Protein AF-A0A0M3IN60-F1 (afdb_monomer_lite)

Structure (mmCIF, N/CA/C/O backbone):
data_AF-A0A0M3IN60-F1
#
_entry.id   AF-A0A0M3IN60-F1
#
loop_
_atom_site.group_PDB
_atom_site.id
_atom_site.type_symbol
_atom_site.label_atom_id
_atom_site.label_alt_id
_atom_site.label_comp_id
_atom_site.label_asym_id
_atom_site.label_entity_id
_atom_site.label_seq_id
_atom_site.pdbx_PDB_ins_code
_atom_site.Cartn_x
_atom_site.Cartn_y
_atom_site.Cartn_z
_atom_site.occupancy
_atom_site.B_iso_or_equiv
_atom_site.auth_seq_id
_atom_site.auth_comp_id
_atom_site.auth_asym_id
_atom_site.auth_atom_id
_atom_site.pdbx_PDB_model_num
ATOM 1 N N . MET A 1 1 ? 26.285 18.242 -33.392 1.00 47.03 1 MET A N 1
ATOM 2 C CA . MET A 1 1 ? 25.058 18.693 -32.700 1.00 47.03 1 MET A CA 1
ATOM 3 C C . MET A 1 1 ? 24.213 17.551 -32.129 1.00 47.03 1 MET A C 1
ATOM 5 O O . MET A 1 1 ? 23.514 17.820 -31.182 1.00 47.03 1 MET A O 1
ATOM 9 N N . GLY A 1 2 ? 24.256 16.294 -32.595 1.00 52.12 2 GLY A N 1
ATOM 10 C CA . GLY A 1 2 ? 23.448 15.220 -31.969 1.00 52.12 2 GLY A CA 1
ATOM 11 C C . GLY A 1 2 ? 23.932 14.753 -30.582 1.00 52.12 2 GLY A C 1
ATOM 12 O O . GLY A 1 2 ? 23.125 14.526 -29.691 1.00 52.12 2 GLY A O 1
ATOM 13 N N . SER A 1 3 ? 25.248 14.679 -30.370 1.00 54.97 3 SER A N 1
ATOM 14 C CA . SER A 1 3 ? 25.854 14.080 -29.169 1.00 54.97 3 SER A CA 1
ATOM 15 C C . SER A 1 3 ? 25.755 14.937 -27.904 1.00 54.97 3 SER A C 1
ATOM 17 O O . SER A 1 3 ? 25.558 14.421 -26.811 1.00 54.97 3 SER A O 1
ATOM 19 N N . GLU A 1 4 ? 25.884 16.255 -28.030 1.00 48.94 4 GLU A N 1
ATOM 20 C CA . GLU A 1 4 ? 25.853 17.171 -26.884 1.00 48.94 4 GLU A CA 1
ATOM 21 C C . GLU A 1 4 ? 24.432 17.333 -26.324 1.00 48.94 4 GLU A C 1
ATOM 23 O O . GLU A 1 4 ? 24.236 17.388 -25.113 1.00 48.94 4 GLU A O 1
ATOM 28 N N . TYR A 1 5 ? 23.424 17.303 -27.200 1.00 51.72 5 TYR A N 1
ATOM 29 C CA . TYR A 1 5 ? 22.018 17.364 -26.810 1.00 51.72 5 TYR A CA 1
ATOM 30 C C . TYR A 1 5 ? 21.612 16.082 -26.076 1.00 51.72 5 TYR A C 1
ATOM 32 O O . TYR A 1 5 ? 21.016 16.157 -25.008 1.00 51.72 5 TYR A O 1
ATOM 40 N N . GLU A 1 6 ? 22.000 14.908 -26.571 1.00 49.72 6 GLU A N 1
ATOM 41 C CA . GLU A 1 6 ? 21.702 13.633 -25.909 1.00 49.72 6 GLU A CA 1
ATOM 42 C C . GLU A 1 6 ? 22.337 13.537 -24.507 1.00 49.72 6 GLU A C 1
ATOM 44 O O . GLU A 1 6 ? 21.694 13.087 -23.559 1.00 49.72 6 GLU A O 1
ATOM 49 N N . VAL A 1 7 ? 23.552 14.069 -24.327 1.00 58.84 7 VAL A N 1
ATOM 50 C CA . VAL A 1 7 ? 24.226 14.127 -23.017 1.00 58.84 7 VAL A CA 1
ATOM 51 C C . VAL A 1 7 ? 23.551 15.117 -22.064 1.00 58.84 7 VAL A C 1
ATOM 53 O O . VAL A 1 7 ? 23.382 14.809 -20.884 1.00 58.84 7 VAL A O 1
ATOM 56 N N . VAL A 1 8 ? 23.154 16.300 -22.539 1.00 58.94 8 VAL A N 1
ATOM 57 C CA . VAL A 1 8 ? 22.507 17.326 -21.702 1.00 58.94 8 VAL A CA 1
ATOM 58 C C . VAL A 1 8 ? 21.102 16.892 -21.286 1.00 58.94 8 VAL A C 1
ATOM 60 O O . VAL A 1 8 ? 20.763 16.963 -20.104 1.00 58.94 8 VAL A O 1
ATOM 63 N N . TYR A 1 9 ? 20.299 16.387 -22.224 1.00 5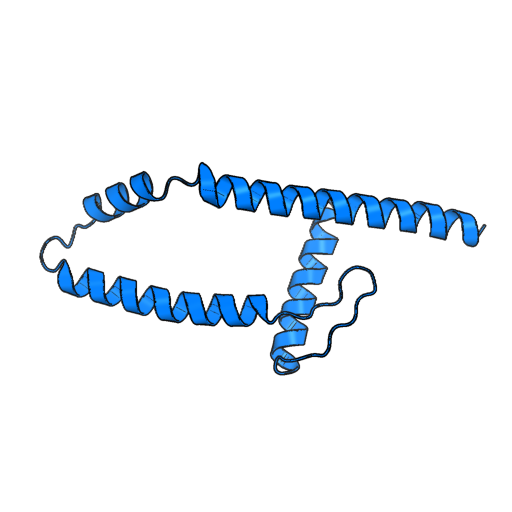5.47 9 TYR A N 1
ATOM 64 C CA . TYR A 1 9 ? 18.958 15.883 -21.928 1.00 55.47 9 TYR A CA 1
ATOM 65 C C . TYR A 1 9 ? 19.003 14.583 -21.116 1.00 55.47 9 TYR A C 1
ATOM 67 O O . TYR A 1 9 ? 18.215 14.438 -20.185 1.00 55.47 9 TYR A O 1
ATOM 75 N N . GLY A 1 10 ? 19.962 13.689 -21.378 1.00 58.44 10 GLY A N 1
ATOM 76 C CA . GLY A 1 10 ? 20.180 12.477 -20.586 1.00 58.44 10 GLY A CA 1
ATOM 77 C C . GLY A 1 10 ? 20.586 12.774 -19.141 1.00 58.44 10 GLY A C 1
ATOM 78 O O . GLY A 1 10 ? 20.029 12.194 -18.212 1.00 58.44 10 GLY A O 1
ATOM 79 N N . LYS A 1 11 ? 21.489 13.740 -18.916 1.00 58.66 11 LYS A N 1
ATOM 80 C CA . LYS A 1 11 ? 21.854 14.192 -17.560 1.00 58.66 11 LYS A CA 1
ATOM 81 C C . LYS A 1 11 ? 20.695 14.869 -16.838 1.00 58.66 11 LYS A C 1
ATOM 83 O O . LYS A 1 11 ? 20.490 14.611 -15.656 1.00 58.66 11 LYS A O 1
ATOM 88 N N . LYS A 1 12 ? 19.925 15.706 -17.540 1.00 55.22 12 LYS A N 1
ATOM 89 C CA . LYS A 1 12 ? 18.735 16.349 -16.973 1.00 55.22 12 LYS A CA 1
ATOM 90 C C . LYS A 1 12 ? 17.697 15.293 -16.579 1.00 55.22 12 LYS A C 1
ATOM 92 O O . LYS A 1 12 ? 17.229 15.309 -15.452 1.00 55.22 12 LYS A O 1
ATOM 97 N N . PHE A 1 13 ? 17.420 14.319 -17.445 1.00 59.34 13 PHE A N 1
ATOM 98 C CA . PHE A 1 13 ? 16.511 13.206 -17.153 1.00 59.34 13 PHE A CA 1
ATOM 99 C C . PHE A 1 13 ? 16.946 12.382 -15.928 1.00 59.34 13 PHE A C 1
ATOM 101 O O . PHE A 1 13 ? 16.118 12.065 -15.076 1.00 59.34 13 PHE A O 1
ATOM 108 N N . LEU A 1 14 ? 18.244 12.084 -15.799 1.00 60.59 14 LEU A N 1
ATOM 109 C CA . LEU A 1 14 ? 18.788 11.377 -14.635 1.00 60.59 14 LEU A CA 1
ATOM 110 C C . LEU A 1 14 ? 18.639 12.179 -13.334 1.00 60.59 14 LEU A C 1
ATOM 112 O O . LEU A 1 14 ? 18.237 11.608 -12.326 1.00 60.59 14 LEU A O 1
ATOM 116 N N . PHE A 1 15 ? 18.893 13.490 -13.363 1.00 59.47 15 PHE A N 1
ATOM 117 C CA . PHE A 1 15 ? 18.708 14.366 -12.200 1.00 59.47 15 PHE A CA 1
ATOM 118 C C . PHE A 1 15 ? 17.242 14.418 -11.742 1.00 59.47 15 PHE A C 1
ATOM 120 O O . PHE A 1 15 ? 16.953 14.248 -10.562 1.00 59.47 15 PHE A O 1
ATOM 127 N N . PHE A 1 16 ? 16.296 14.550 -12.677 1.00 64.44 16 PHE A N 1
ATOM 128 C CA . PHE A 1 16 ? 14.863 14.509 -12.358 1.00 64.44 16 PHE A CA 1
ATOM 129 C C . PHE A 1 16 ? 14.428 13.146 -11.795 1.00 64.44 16 PHE A C 1
ATOM 131 O O . PHE A 1 16 ? 13.599 13.085 -10.888 1.00 64.44 16 PHE A O 1
ATOM 138 N N . SER A 1 17 ? 15.005 12.044 -12.289 1.00 69.69 17 SER A N 1
ATOM 139 C CA . SER A 1 17 ? 14.773 10.716 -11.710 1.00 69.69 17 SER A CA 1
ATOM 140 C C . SER A 1 17 ? 15.297 10.607 -10.275 1.00 69.69 17 SER A C 1
ATOM 142 O O . SER A 1 17 ? 14.715 9.867 -9.483 1.00 69.69 17 SER A O 1
ATOM 144 N N . GLU A 1 18 ? 16.387 11.296 -9.939 1.00 74.69 18 GLU A N 1
ATOM 145 C CA . GLU A 1 18 ? 16.956 11.314 -8.591 1.00 74.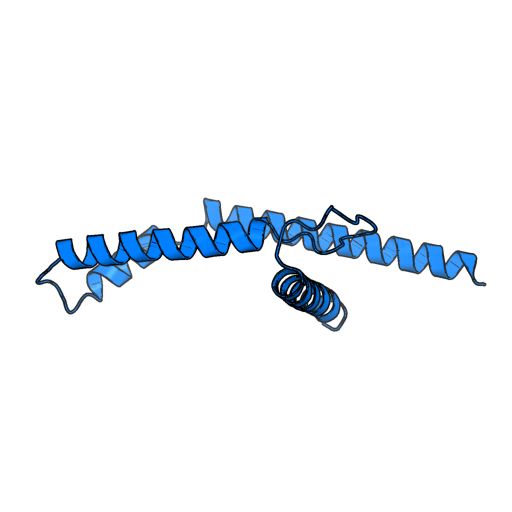69 18 GLU A CA 1
ATOM 146 C C . GLU A 1 18 ? 16.113 12.165 -7.631 1.00 74.69 18 GLU A C 1
ATOM 148 O O . GLU A 1 18 ? 15.821 11.721 -6.523 1.00 74.69 18 GLU A O 1
ATOM 153 N N . GLU A 1 19 ? 15.645 13.335 -8.067 1.00 77.62 19 GLU A N 1
ATOM 154 C CA . GLU A 1 19 ? 14.768 14.203 -7.273 1.00 77.62 19 GLU A CA 1
ATOM 155 C C . GLU A 1 19 ? 13.414 13.536 -6.989 1.00 77.62 19 GLU A C 1
ATOM 157 O O . GLU A 1 19 ? 12.971 13.491 -5.841 1.00 77.62 19 GLU A O 1
ATOM 162 N N . ALA A 1 20 ? 12.801 12.902 -7.995 1.00 74.88 20 ALA A N 1
ATOM 163 C CA . ALA A 1 20 ? 11.581 12.118 -7.805 1.00 74.88 20 ALA A CA 1
ATOM 164 C C . ALA A 1 20 ? 11.792 10.941 -6.832 1.00 74.88 20 ALA A C 1
ATOM 166 O O . ALA A 1 20 ? 10.909 10.620 -6.032 1.00 74.88 20 ALA A O 1
ATOM 167 N N . LEU A 1 21 ? 12.972 10.310 -6.863 1.00 74.88 21 LEU A N 1
ATOM 168 C CA . LEU A 1 21 ? 13.333 9.254 -5.918 1.00 74.88 21 LEU A CA 1
ATOM 169 C C . LEU A 1 21 ? 13.523 9.806 -4.498 1.00 74.88 21 LEU A C 1
ATOM 171 O O . LEU A 1 21 ? 13.092 9.164 -3.540 1.00 74.88 21 LEU A O 1
ATOM 175 N N . HIS A 1 22 ? 14.143 10.979 -4.355 1.00 82.38 22 HIS A N 1
ATOM 176 C CA . HIS A 1 22 ? 14.298 11.665 -3.073 1.00 82.38 22 HIS A CA 1
ATOM 177 C C . HIS A 1 22 ? 12.930 12.011 -2.480 1.00 82.38 22 HIS A C 1
ATOM 179 O O . HIS A 1 22 ? 12.632 11.613 -1.358 1.00 82.38 22 HIS A O 1
ATOM 185 N N . MET A 1 23 ? 12.046 12.612 -3.279 1.00 84.00 23 MET A N 1
ATOM 186 C CA . MET A 1 23 ? 10.670 12.909 -2.881 1.00 84.00 23 MET A CA 1
ATOM 187 C C . MET A 1 23 ? 9.895 11.661 -2.454 1.00 84.00 23 MET A C 1
ATOM 189 O O . MET A 1 23 ? 9.163 11.695 -1.467 1.00 84.00 23 MET A O 1
ATOM 193 N N . ALA A 1 24 ? 10.045 10.544 -3.172 1.00 78.94 24 ALA A N 1
ATOM 194 C CA . ALA A 1 24 ? 9.399 9.290 -2.793 1.00 78.94 24 ALA A CA 1
ATOM 195 C C . ALA A 1 24 ? 9.887 8.783 -1.422 1.00 78.94 24 ALA A C 1
ATOM 197 O O . ALA A 1 24 ? 9.085 8.288 -0.628 1.00 78.94 24 ALA A O 1
ATOM 198 N N . ARG A 1 25 ? 11.184 8.933 -1.121 1.00 81.88 25 ARG A N 1
ATOM 199 C CA . ARG A 1 25 ? 11.771 8.574 0.183 1.00 81.88 25 ARG A CA 1
ATOM 200 C C . ARG A 1 25 ? 11.317 9.510 1.299 1.00 81.88 25 ARG A C 1
ATOM 202 O O . ARG A 1 25 ? 10.982 9.031 2.384 1.00 81.88 25 ARG A O 1
ATOM 209 N N . ASP A 1 26 ? 11.264 10.810 1.034 1.00 88.38 26 ASP A N 1
ATOM 210 C CA . ASP A 1 26 ? 10.764 11.799 1.989 1.00 88.38 26 ASP A CA 1
ATOM 211 C C . ASP A 1 26 ? 9.295 11.540 2.307 1.00 88.38 26 ASP A C 1
ATOM 213 O O . ASP A 1 26 ? 8.912 11.483 3.473 1.00 88.38 26 ASP A O 1
ATOM 217 N N . PHE A 1 27 ? 8.477 11.278 1.285 1.00 84.00 27 PHE A N 1
ATOM 218 C CA . PHE A 1 27 ? 7.074 10.928 1.469 1.00 84.00 27 PHE A CA 1
ATOM 219 C C . PHE A 1 27 ? 6.899 9.651 2.299 1.00 84.00 27 PHE A C 1
ATOM 221 O O . PHE A 1 27 ? 6.062 9.623 3.200 1.00 84.00 27 PHE A O 1
ATOM 228 N N . ALA A 1 28 ? 7.701 8.611 2.045 1.00 82.88 28 ALA A N 1
ATOM 229 C CA . ALA A 1 28 ? 7.691 7.397 2.861 1.00 82.88 28 ALA A CA 1
ATOM 230 C C . ALA A 1 28 ? 8.073 7.691 4.323 1.00 82.88 28 ALA A C 1
ATOM 232 O O . ALA A 1 28 ? 7.392 7.243 5.242 1.00 82.88 28 ALA A O 1
ATOM 233 N N . THR A 1 29 ? 9.097 8.521 4.541 1.00 87.69 29 THR A N 1
ATOM 234 C CA . THR A 1 29 ? 9.542 8.932 5.882 1.00 87.69 29 THR A CA 1
ATOM 235 C C . THR A 1 29 ? 8.458 9.711 6.628 1.00 87.69 29 THR A C 1
ATOM 237 O O . THR A 1 29 ? 8.191 9.419 7.793 1.00 87.69 29 THR A O 1
ATOM 240 N N . LEU A 1 30 ? 7.797 10.660 5.958 1.00 91.81 30 LEU A N 1
ATOM 241 C CA . LEU A 1 30 ? 6.652 11.395 6.505 1.00 91.81 30 LEU A CA 1
ATOM 242 C C . LEU A 1 30 ? 5.504 10.444 6.853 1.00 91.81 30 LEU A C 1
ATOM 244 O O . LEU A 1 30 ? 4.869 10.591 7.895 1.00 91.81 30 LEU A O 1
ATOM 248 N N . CYS A 1 31 ? 5.253 9.444 6.003 1.00 88.06 31 CYS A N 1
ATOM 249 C CA . CYS A 1 31 ? 4.220 8.443 6.243 1.00 88.06 31 CYS A CA 1
ATOM 250 C C . CYS A 1 31 ? 4.499 7.592 7.494 1.00 88.06 31 CYS A C 1
ATOM 252 O O . CYS A 1 31 ? 3.567 7.229 8.207 1.00 88.06 31 CYS A O 1
ATOM 254 N N . GLU A 1 32 ? 5.764 7.284 7.775 1.00 86.81 32 GLU A N 1
ATOM 255 C CA . GLU A 1 32 ? 6.156 6.497 8.947 1.00 86.81 32 GLU A CA 1
ATOM 256 C C . GLU A 1 32 ? 6.210 7.321 10.236 1.00 86.81 32 GLU A C 1
ATOM 258 O O . GLU A 1 32 ? 5.805 6.835 11.294 1.00 86.81 32 GLU A O 1
ATOM 263 N N . LYS A 1 33 ? 6.729 8.552 10.166 1.00 90.44 33 LYS A N 1
ATOM 264 C CA . LYS A 1 33 ? 7.025 9.363 11.357 1.00 90.44 33 LYS A CA 1
ATOM 265 C C . LYS A 1 33 ? 5.908 10.324 11.735 1.00 90.44 33 LYS A C 1
ATOM 267 O O . LYS A 1 33 ? 5.615 10.473 12.919 1.00 90.44 33 LYS A O 1
ATOM 272 N N . ASP A 1 34 ? 5.295 10.957 10.741 1.00 92.44 34 ASP A N 1
ATOM 273 C CA . ASP A 1 34 ? 4.459 12.143 10.942 1.00 92.44 34 ASP A CA 1
ATOM 274 C C . ASP A 1 34 ? 2.994 11.922 10.548 1.00 92.44 34 ASP A C 1
ATOM 276 O O . ASP A 1 34 ? 2.125 12.736 10.875 1.00 92.44 34 ASP A O 1
ATOM 280 N N . PHE A 1 35 ? 2.678 10.813 9.871 1.00 90.69 35 PHE A N 1
ATOM 281 C CA . PHE A 1 35 ? 1.307 10.525 9.470 1.00 90.69 35 PHE A CA 1
ATOM 282 C C . PHE A 1 35 ? 0.409 10.337 10.704 1.00 90.69 35 PHE A C 1
ATOM 284 O O . PHE A 1 35 ? 0.683 9.488 11.560 1.00 90.69 35 PHE A O 1
ATOM 291 N N . PRO A 1 36 ? -0.702 11.087 10.826 1.00 92.88 36 PRO A N 1
ATOM 292 C CA . PRO A 1 36 ? -1.458 11.197 12.071 1.00 92.88 36 PRO A CA 1
ATOM 293 C C . PRO A 1 36 ? -2.423 10.016 12.294 1.00 92.88 36 PRO A C 1
ATOM 295 O O . PRO A 1 36 ? -3.597 10.221 12.615 1.00 92.88 36 PRO A O 1
ATOM 298 N N . VAL A 1 37 ? -1.940 8.771 12.169 1.00 90.19 37 VAL A N 1
ATOM 299 C CA . VAL A 1 37 ? -2.739 7.530 12.268 1.00 90.19 37 VAL A CA 1
ATOM 300 C C . VAL A 1 37 ? -3.605 7.527 13.524 1.00 90.19 37 VAL A C 1
ATOM 302 O O . VAL A 1 37 ? -4.804 7.257 13.458 1.00 90.19 37 VAL A O 1
ATOM 305 N N . ARG A 1 38 ? -3.011 7.859 14.677 1.00 88.75 38 ARG A N 1
ATOM 306 C CA . ARG A 1 38 ? -3.704 7.831 15.970 1.00 88.75 38 ARG A CA 1
ATOM 307 C C . ARG A 1 38 ? -4.847 8.840 16.024 1.00 88.75 38 ARG A C 1
ATOM 309 O O . ARG A 1 38 ? -5.962 8.474 16.383 1.00 88.75 38 ARG A O 1
ATOM 316 N N . HIS A 1 39 ? -4.594 10.084 15.618 1.00 92.62 39 HIS A N 1
ATOM 317 C CA . HIS A 1 39 ? -5.615 11.132 15.604 1.00 92.62 39 HIS A CA 1
ATOM 318 C C . HIS A 1 39 ? -6.763 10.786 14.647 1.00 92.62 39 HIS A C 1
ATOM 320 O O . HIS A 1 39 ? -7.931 10.975 14.989 1.00 92.62 39 HIS A O 1
ATOM 326 N N . MET A 1 40 ? -6.449 10.220 13.476 1.00 90.06 40 MET A N 1
ATOM 327 C CA . MET A 1 40 ? -7.458 9.759 12.520 1.00 90.06 40 MET A CA 1
ATOM 328 C C . MET A 1 40 ? -8.296 8.604 13.077 1.00 90.06 40 MET A C 1
ATOM 330 O O . MET A 1 40 ? -9.521 8.627 12.954 1.00 90.06 40 MET A O 1
ATOM 334 N N . ALA A 1 41 ? -7.663 7.618 13.718 1.00 85.88 41 ALA A N 1
ATOM 335 C CA . ALA A 1 41 ? -8.356 6.491 14.335 1.00 85.88 41 ALA A CA 1
ATOM 336 C C . ALA A 1 41 ? -9.283 6.953 15.469 1.00 85.88 41 ALA A C 1
ATOM 338 O O . ALA A 1 41 ? -10.443 6.550 15.524 1.00 85.88 41 ALA A O 1
ATOM 339 N N . GLU A 1 42 ? -8.814 7.852 16.335 1.00 87.81 42 GLU A N 1
ATOM 340 C CA . GLU A 1 42 ? -9.626 8.440 17.404 1.00 87.81 42 GLU A CA 1
ATOM 341 C C . GLU A 1 42 ? -10.817 9.223 16.857 1.00 87.81 42 GLU A C 1
ATOM 343 O O . GLU A 1 42 ? -11.936 9.067 17.348 1.00 87.81 42 GLU A O 1
ATOM 348 N N . TYR A 1 43 ? -10.601 10.039 15.823 1.00 86.62 43 TYR A N 1
ATOM 349 C CA . TYR A 1 43 ? -11.674 10.770 15.159 1.00 86.62 43 TYR A CA 1
ATOM 350 C C . TYR A 1 43 ? -12.707 9.818 14.539 1.00 86.62 43 TYR A C 1
ATOM 352 O O . TYR A 1 43 ? -13.908 9.996 14.743 1.00 86.62 43 TYR A O 1
ATOM 360 N N . ALA A 1 44 ? -12.264 8.769 13.839 1.00 80.56 44 ALA A N 1
ATOM 361 C CA . ALA A 1 44 ? -13.146 7.771 13.237 1.00 80.56 44 ALA A CA 1
ATOM 362 C C . ALA A 1 44 ? -13.955 6.996 14.293 1.00 80.56 44 ALA A C 1
ATOM 364 O O . ALA A 1 44 ? -15.162 6.798 14.132 1.00 80.56 44 ALA A O 1
ATOM 365 N N . CYS A 1 45 ? -13.320 6.619 15.407 1.00 79.12 45 CYS A N 1
ATOM 366 C CA . CYS A 1 45 ? -13.984 5.968 16.534 1.00 79.12 45 CYS A CA 1
ATOM 367 C C . CYS A 1 45 ? -14.988 6.888 17.239 1.00 79.12 45 CYS A C 1
ATOM 369 O O . CYS A 1 45 ? -16.026 6.400 17.668 1.00 79.12 45 CYS A O 1
ATOM 371 N N . LYS A 1 46 ? -14.736 8.202 17.314 1.00 79.06 46 LYS A N 1
ATOM 372 C CA . LYS A 1 46 ? -15.685 9.192 17.861 1.00 79.06 46 LYS A CA 1
ATOM 373 C C . LYS A 1 46 ? -16.855 9.479 16.914 1.00 79.06 46 LYS A C 1
ATOM 375 O O . LYS A 1 46 ? -17.983 9.613 17.370 1.00 79.06 46 LYS A O 1
ATOM 380 N N . LYS A 1 47 ? -16.606 9.539 15.598 1.00 69.38 47 LYS A N 1
ATOM 381 C CA . LYS A 1 47 ? -17.629 9.753 14.549 1.00 69.38 47 LYS A CA 1
ATOM 382 C C . LYS A 1 47 ? -18.540 8.539 14.341 1.00 69.38 47 LYS A C 1
ATOM 384 O O . LYS A 1 47 ? -19.552 8.620 13.656 1.00 69.38 47 LYS A O 1
ATOM 389 N N . SER A 1 48 ? -18.184 7.406 14.926 1.00 62.09 48 SER A N 1
ATOM 390 C CA . SER A 1 48 ? -19.022 6.227 15.072 1.00 62.09 48 SER A CA 1
ATOM 391 C C . SER A 1 48 ? -20.381 6.523 15.718 1.00 62.09 48 SER A C 1
ATOM 393 O O . SER A 1 48 ? -20.585 6.242 16.893 1.00 62.09 48 SER A O 1
ATOM 395 N N . ILE A 1 49 ? -21.351 6.980 14.932 1.00 55.34 49 ILE A N 1
ATOM 396 C CA . ILE A 1 49 ? -22.773 7.011 15.319 1.00 55.34 49 ILE A CA 1
ATOM 397 C C . ILE A 1 49 ? -23.260 5.576 15.663 1.00 55.34 49 ILE A C 1
ATOM 399 O O . ILE A 1 49 ? -24.226 5.383 16.384 1.00 55.34 49 ILE A O 1
ATOM 403 N N . TRP A 1 50 ? -22.521 4.558 15.207 1.00 54.50 50 TRP A N 1
ATOM 404 C C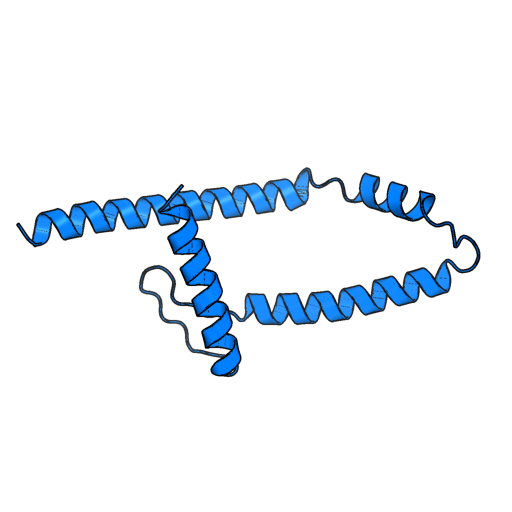A . TRP A 1 50 ? -22.738 3.124 15.402 1.00 54.50 50 TRP A CA 1
ATOM 405 C C . TRP A 1 50 ? -21.958 2.579 16.612 1.00 54.50 50 TRP A C 1
ATOM 407 O O . TRP A 1 50 ? -21.018 1.804 16.446 1.00 54.50 50 TRP A O 1
ATOM 417 N N . GLN A 1 51 ? -22.277 3.029 17.827 1.00 57.84 51 GLN A N 1
ATOM 418 C CA . GLN A 1 51 ? -21.651 2.512 19.058 1.00 57.84 51 GLN A CA 1
ATOM 419 C C . GLN A 1 51 ? -22.047 1.064 19.403 1.00 57.84 51 GLN A C 1
ATOM 421 O O . GLN A 1 51 ? -21.421 0.467 20.272 1.00 57.84 51 GLN A O 1
ATOM 426 N N . GLU A 1 52 ? -23.043 0.483 18.735 1.00 62.78 52 GLU A N 1
ATOM 427 C CA . GLU A 1 52 ? -23.673 -0.753 19.217 1.00 62.78 52 GLU A CA 1
ATOM 428 C C . GLU A 1 52 ? -22.920 -2.046 18.865 1.00 62.78 52 GLU A C 1
ATOM 430 O O . GLU A 1 52 ? -23.123 -3.047 19.542 1.00 62.78 52 GLU A O 1
ATOM 435 N N . ASP A 1 53 ? -22.014 -2.047 17.874 1.00 78.56 53 ASP A N 1
ATOM 436 C CA . ASP A 1 53 ? -21.298 -3.274 17.488 1.00 78.56 53 ASP A CA 1
ATOM 437 C C . ASP A 1 53 ? -19.839 -3.024 17.064 1.00 78.56 53 ASP A C 1
ATOM 439 O O . ASP A 1 53 ? -19.480 -2.934 15.881 1.00 78.56 53 ASP A O 1
ATOM 443 N N . ILE A 1 54 ? -18.982 -2.879 18.079 1.00 80.56 54 ILE A N 1
ATOM 444 C CA . ILE A 1 54 ? -17.524 -2.752 17.930 1.00 80.56 54 ILE A CA 1
ATOM 445 C C . ILE A 1 54 ? -16.938 -3.985 17.226 1.00 80.56 54 ILE A C 1
ATOM 447 O O . ILE A 1 54 ? -16.008 -3.842 16.426 1.00 80.56 54 ILE A O 1
ATOM 451 N N . GLU A 1 55 ? -17.490 -5.172 17.480 1.00 85.25 55 GLU A N 1
ATOM 452 C CA . GLU A 1 55 ? -16.981 -6.428 16.929 1.00 85.25 55 GLU A CA 1
ATOM 453 C C . GLU A 1 55 ? -17.222 -6.503 15.420 1.00 85.25 55 GLU A C 1
ATOM 455 O O . GLU A 1 55 ? -16.292 -6.741 14.646 1.00 85.25 55 GLU A O 1
ATOM 460 N N . ARG A 1 56 ? -18.425 -6.147 14.956 1.00 85.38 56 ARG A N 1
ATOM 461 C CA . ARG A 1 56 ? -18.710 -6.027 13.520 1.00 85.38 56 ARG A CA 1
ATOM 462 C C . ARG A 1 56 ? -17.782 -5.032 12.833 1.00 85.38 56 ARG A C 1
ATOM 464 O O . ARG A 1 56 ? -17.313 -5.297 11.725 1.00 85.38 56 ARG A O 1
ATOM 471 N N . ARG A 1 57 ? -17.468 -3.896 13.469 1.00 83.12 57 ARG A N 1
ATOM 472 C CA . ARG A 1 57 ? -16.502 -2.946 12.893 1.00 83.12 57 ARG A CA 1
ATOM 473 C C . ARG A 1 57 ? -15.102 -3.556 12.806 1.00 83.12 57 ARG A C 1
ATOM 475 O O . ARG A 1 57 ? -14.437 -3.368 11.788 1.00 83.12 57 ARG A O 1
ATOM 482 N N . ARG A 1 58 ? -14.650 -4.269 13.840 1.00 85.62 58 ARG A N 1
ATOM 483 C CA . ARG A 1 58 ? -13.352 -4.958 13.831 1.00 85.62 58 ARG A CA 1
ATOM 484 C C . ARG A 1 58 ? -13.260 -5.929 12.653 1.00 85.62 58 ARG A C 1
ATOM 486 O O . ARG A 1 58 ? -12.280 -5.877 11.914 1.00 85.62 58 ARG A O 1
ATOM 493 N N . ILE A 1 59 ? -14.307 -6.723 12.433 1.00 91.56 59 ILE A N 1
ATOM 494 C CA . ILE A 1 59 ? -14.421 -7.644 11.296 1.00 91.56 59 ILE A CA 1
ATOM 495 C C . ILE A 1 59 ? -14.326 -6.885 9.961 1.00 91.56 59 ILE A C 1
ATOM 497 O O . ILE A 1 59 ? -13.520 -7.241 9.104 1.00 91.56 59 ILE A O 1
ATOM 501 N N . MET A 1 60 ? -15.078 -5.791 9.787 1.00 90.50 60 MET A N 1
ATOM 502 C CA . MET A 1 60 ? -15.029 -4.976 8.561 1.00 90.50 60 MET A CA 1
ATOM 503 C C . MET A 1 60 ? -13.636 -4.394 8.285 1.00 90.50 60 MET A C 1
ATOM 505 O O . MET A 1 60 ? -13.186 -4.387 7.137 1.00 90.50 60 MET A O 1
ATOM 509 N N . ILE A 1 61 ? -12.945 -3.908 9.320 1.00 89.62 61 ILE A N 1
ATOM 510 C CA . ILE A 1 61 ? -11.575 -3.399 9.193 1.00 89.62 61 ILE A CA 1
ATOM 511 C C . ILE A 1 61 ? -10.637 -4.526 8.762 1.00 89.62 61 ILE A C 1
ATOM 513 O O . ILE A 1 61 ? -9.814 -4.317 7.875 1.00 89.62 61 ILE A O 1
ATOM 517 N N . GLU A 1 62 ? -10.769 -5.716 9.345 1.00 94.06 62 GLU A N 1
ATOM 518 C CA . GLU A 1 62 ? -9.914 -6.853 9.004 1.00 94.06 62 GLU A CA 1
ATOM 519 C C . GLU A 1 62 ? -10.104 -7.297 7.549 1.00 94.06 62 GLU A C 1
ATOM 521 O O . GLU A 1 62 ? -9.128 -7.421 6.812 1.00 94.06 62 GLU A O 1
ATOM 526 N N . HIS A 1 63 ? -11.350 -7.406 7.081 1.00 96.25 63 HIS A N 1
ATOM 527 C CA . HIS A 1 63 ? -11.623 -7.671 5.665 1.00 96.25 63 HIS A CA 1
ATOM 528 C C . HIS A 1 63 ? -11.069 -6.576 4.749 1.00 96.25 63 HIS A C 1
ATOM 530 O O . HIS A 1 63 ? -10.509 -6.875 3.695 1.00 96.25 63 HIS A O 1
ATOM 536 N N . THR A 1 64 ? -11.161 -5.310 5.163 1.00 95.38 64 THR A N 1
ATOM 537 C CA . THR A 1 64 ? -10.595 -4.192 4.396 1.00 95.38 64 THR A CA 1
ATOM 538 C C . THR A 1 64 ? -9.075 -4.313 4.283 1.00 95.38 64 THR A C 1
ATOM 540 O O . THR A 1 64 ? -8.529 -4.091 3.205 1.00 95.38 64 THR A O 1
ATOM 543 N N . LYS A 1 65 ? -8.374 -4.712 5.355 1.00 94.62 65 LYS A N 1
ATOM 544 C CA . LYS A 1 65 ? -6.919 -4.936 5.311 1.00 94.62 65 LYS A CA 1
ATOM 545 C C . LYS A 1 65 ? -6.532 -6.022 4.314 1.00 94.62 65 LYS A C 1
ATOM 547 O O . LYS A 1 65 ? -5.528 -5.855 3.631 1.00 94.62 65 LYS A O 1
ATOM 552 N N . ILE A 1 66 ? -7.305 -7.105 4.229 1.00 97.12 66 ILE A N 1
ATOM 553 C CA . ILE A 1 66 ? -7.044 -8.197 3.279 1.00 97.12 66 ILE A CA 1
ATOM 554 C C . ILE A 1 66 ? -7.104 -7.663 1.844 1.00 97.12 66 ILE A C 1
ATOM 556 O O . ILE A 1 66 ? -6.136 -7.805 1.103 1.00 97.12 66 ILE A O 1
ATOM 560 N N . VAL A 1 67 ? -8.178 -6.951 1.491 1.00 96.94 67 VAL A N 1
ATOM 561 C CA . VAL A 1 67 ? -8.328 -6.352 0.153 1.00 96.94 67 VAL A CA 1
ATOM 562 C C . VAL A 1 67 ? -7.212 -5.344 -0.138 1.00 96.94 67 VAL A C 1
ATOM 564 O O . VAL A 1 67 ? -6.630 -5.349 -1.219 1.00 96.94 67 VAL A O 1
ATOM 567 N N . LEU A 1 68 ? -6.864 -4.489 0.830 1.00 96.19 68 LEU A N 1
ATOM 568 C CA . LEU A 1 68 ? -5.757 -3.542 0.671 1.00 96.19 68 LEU A CA 1
ATOM 569 C C . LEU A 1 68 ? -4.418 -4.252 0.452 1.00 96.19 68 LEU A C 1
ATOM 571 O O . LEU A 1 68 ? -3.616 -3.784 -0.351 1.00 96.19 68 LEU A O 1
ATOM 575 N N . LYS A 1 69 ? -4.179 -5.378 1.131 1.00 93.50 69 LYS A N 1
ATOM 576 C CA . LYS A 1 69 ? -2.963 -6.174 0.956 1.00 93.50 69 LYS A CA 1
ATOM 577 C C . LYS A 1 69 ? -2.865 -6.725 -0.464 1.00 93.50 69 LYS A C 1
ATOM 579 O O . LYS A 1 69 ? -1.824 -6.563 -1.087 1.00 93.50 69 LYS A O 1
ATOM 584 N N . GLU A 1 70 ? -3.949 -7.282 -0.998 1.00 93.12 70 GLU A N 1
ATOM 585 C CA . GLU A 1 70 ? -3.989 -7.766 -2.384 1.00 93.12 70 GLU A CA 1
ATOM 586 C C . GLU A 1 70 ? -3.672 -6.647 -3.387 1.00 93.12 70 GLU A C 1
ATOM 588 O O . GLU A 1 70 ? -2.884 -6.837 -4.313 1.00 93.12 70 GLU A O 1
ATOM 593 N N . LEU A 1 71 ? -4.229 -5.449 -3.178 1.00 90.81 71 LEU A N 1
ATOM 594 C CA . LEU A 1 71 ? -3.935 -4.286 -4.020 1.00 90.81 71 LEU A CA 1
ATOM 595 C C . LEU A 1 71 ? -2.465 -3.860 -3.924 1.00 90.81 71 LEU A C 1
ATOM 597 O O . LEU A 1 71 ? -1.844 -3.577 -4.948 1.00 90.81 71 LEU A O 1
ATOM 601 N N . VAL A 1 72 ? -1.900 -3.831 -2.714 1.00 89.38 72 VAL A N 1
ATOM 602 C CA . VAL A 1 72 ? -0.480 -3.523 -2.489 1.00 89.38 72 VAL A CA 1
ATOM 603 C C . VAL A 1 72 ? 0.415 -4.550 -3.180 1.00 89.38 72 VAL A C 1
ATOM 605 O O . VAL A 1 72 ? 1.377 -4.162 -3.838 1.00 89.38 72 VAL A O 1
ATOM 608 N N . ASP A 1 73 ? 0.085 -5.837 -3.094 1.00 88.69 73 ASP A N 1
ATOM 609 C CA . ASP A 1 73 ? 0.856 -6.906 -3.728 1.00 88.69 73 ASP A CA 1
ATOM 610 C C . ASP A 1 73 ? 0.839 -6.776 -5.263 1.00 88.69 73 ASP A C 1
ATOM 612 O O . ASP A 1 73 ? 1.884 -6.915 -5.903 1.00 88.69 73 ASP A O 1
ATOM 616 N N . ILE A 1 74 ? -0.305 -6.412 -5.860 1.00 88.69 74 ILE A N 1
ATOM 617 C CA . ILE A 1 74 ? -0.409 -6.124 -7.303 1.00 88.69 74 ILE A CA 1
ATOM 618 C C . ILE A 1 74 ? 0.466 -4.928 -7.693 1.00 88.69 74 ILE A C 1
ATOM 620 O O . ILE A 1 74 ? 1.184 -4.996 -8.690 1.00 88.69 74 ILE A O 1
ATOM 624 N N . VAL A 1 75 ? 0.425 -3.835 -6.925 1.00 87.50 75 VAL A N 1
ATOM 625 C CA . VAL A 1 75 ? 1.232 -2.636 -7.206 1.00 87.50 75 VAL A CA 1
ATOM 626 C C . VAL A 1 75 ? 2.727 -2.925 -7.039 1.00 87.50 75 VAL A C 1
ATOM 628 O O . VAL A 1 75 ? 3.524 -2.501 -7.868 1.00 87.50 75 VAL A O 1
ATOM 631 N N . ASN A 1 76 ? 3.121 -3.703 -6.030 1.00 85.56 76 ASN A N 1
ATOM 632 C CA . ASN A 1 76 ? 4.515 -4.113 -5.817 1.00 85.56 76 ASN A CA 1
ATOM 633 C C . ASN A 1 76 ? 5.037 -5.064 -6.906 1.00 85.56 76 ASN A C 1
ATOM 635 O O . ASN A 1 76 ? 6.249 -5.164 -7.126 1.00 85.56 76 ASN A O 1
ATOM 639 N N . ALA A 1 77 ? 4.132 -5.765 -7.587 1.00 87.38 77 ALA A N 1
ATOM 640 C CA . ALA A 1 77 ? 4.442 -6.586 -8.746 1.00 87.38 77 ALA A CA 1
ATOM 641 C C . ALA A 1 77 ? 4.560 -5.777 -10.052 1.00 87.38 77 ALA A C 1
ATOM 643 O O . ALA A 1 77 ? 4.904 -6.366 -11.078 1.00 87.38 77 ALA A O 1
ATOM 644 N N . ASP A 1 78 ? 4.321 -4.458 -10.037 1.00 88.12 78 ASP A N 1
ATOM 645 C CA . ASP A 1 78 ? 4.517 -3.596 -11.203 1.00 88.12 78 ASP A CA 1
ATOM 646 C C . ASP A 1 78 ? 5.987 -3.624 -11.659 1.00 88.12 78 ASP A C 1
ATOM 648 O O . ASP A 1 78 ? 6.914 -3.292 -10.914 1.00 88.12 78 ASP A O 1
ATOM 652 N N . ARG A 1 79 ? 6.201 -4.043 -12.910 1.00 85.69 79 ARG A N 1
ATOM 653 C CA . ARG A 1 79 ? 7.507 -4.088 -13.585 1.00 85.69 79 ARG A CA 1
ATOM 654 C C . ARG A 1 79 ? 7.603 -3.076 -14.723 1.00 85.69 79 ARG A C 1
ATOM 656 O O . ARG A 1 79 ? 8.238 -3.338 -15.742 1.00 85.69 79 ARG A O 1
ATOM 663 N N . SER A 1 80 ? 6.963 -1.923 -14.555 1.00 83.50 80 SER A N 1
ATOM 664 C CA . SER A 1 80 ? 7.065 -0.814 -15.500 1.00 83.50 80 SER A CA 1
ATOM 665 C C . SER A 1 80 ? 8.533 -0.435 -15.733 1.00 83.50 80 SER A C 1
ATOM 667 O O . SER A 1 80 ? 9.284 -0.339 -14.762 1.00 83.50 80 SER A O 1
ATOM 669 N N . PRO A 1 81 ? 8.970 -0.228 -16.989 1.00 73.44 81 PRO A N 1
ATOM 670 C CA . PRO A 1 81 ? 10.348 0.152 -17.272 1.00 73.44 81 PRO A CA 1
ATOM 671 C C . PRO A 1 81 ? 10.700 1.478 -16.595 1.00 73.44 81 PRO A C 1
ATOM 673 O O . PRO A 1 81 ? 9.986 2.468 -16.761 1.00 73.44 81 PRO A O 1
ATOM 676 N N . ILE A 1 82 ? 11.814 1.513 -15.865 1.00 69.44 82 ILE A N 1
ATOM 677 C CA . ILE A 1 82 ? 12.346 2.734 -15.244 1.00 69.44 82 ILE A CA 1
ATOM 678 C C . ILE A 1 82 ? 13.789 2.901 -15.713 1.00 69.44 82 ILE A C 1
ATOM 680 O O . ILE A 1 82 ? 14.593 1.981 -15.552 1.00 69.44 82 ILE A O 1
ATOM 684 N N . CYS A 1 83 ? 14.121 4.058 -16.294 1.00 61.88 83 CYS A N 1
ATOM 685 C CA . CYS A 1 83 ? 15.499 4.455 -16.623 1.00 61.88 83 CYS A CA 1
ATOM 686 C C . CYS A 1 83 ? 16.324 3.363 -17.342 1.00 61.88 83 CYS A C 1
ATOM 688 O O . CYS A 1 83 ? 17.454 3.076 -16.960 1.00 61.88 83 CYS A O 1
ATOM 690 N N . GLY A 1 84 ? 15.746 2.716 -18.362 1.00 56.16 84 GLY A N 1
ATOM 691 C CA . GLY A 1 84 ? 16.427 1.690 -19.168 1.00 56.16 84 GLY A CA 1
ATOM 692 C C . GLY A 1 84 ? 16.434 0.273 -18.579 1.00 56.16 84 GLY A C 1
ATOM 693 O O . GLY A 1 84 ? 16.893 -0.650 -19.248 1.00 56.16 84 GLY A O 1
ATOM 694 N N . SER A 1 85 ? 15.895 0.062 -17.374 1.00 62.53 85 SER A N 1
ATOM 695 C CA . SER A 1 85 ? 15.627 -1.283 -16.855 1.00 62.53 85 SER A CA 1
ATOM 696 C C . SER A 1 85 ? 14.365 -1.869 -17.494 1.00 62.53 85 SER A C 1
ATOM 698 O O . SER A 1 85 ? 13.342 -1.192 -17.609 1.00 62.53 85 SER A O 1
ATOM 700 N N . GLN A 1 86 ? 14.430 -3.136 -17.906 1.00 70.00 86 GLN A N 1
ATOM 701 C CA . GLN A 1 86 ? 13.290 -3.869 -18.459 1.00 70.00 86 GLN A CA 1
ATOM 702 C C . GLN A 1 86 ? 13.120 -5.185 -17.686 1.00 70.00 86 GLN A C 1
ATOM 704 O O . GLN A 1 86 ? 13.643 -6.223 -18.097 1.00 70.00 86 GLN A O 1
ATOM 709 N N . PRO A 1 87 ? 12.465 -5.144 -16.513 1.00 77.69 87 PRO A N 1
ATOM 710 C CA . PRO A 1 87 ? 12.306 -6.327 -15.684 1.00 77.69 87 PRO A CA 1
ATOM 711 C C . PRO A 1 87 ? 11.388 -7.358 -16.362 1.00 77.69 87 PRO A C 1
ATOM 713 O O . PRO A 1 87 ? 10.497 -6.983 -17.130 1.00 77.69 87 PRO A O 1
ATOM 716 N N . PRO A 1 88 ? 11.555 -8.661 -16.068 1.00 77.50 88 PRO A N 1
ATOM 717 C CA . PRO A 1 88 ? 10.664 -9.689 -16.591 1.00 77.50 88 PRO A CA 1
ATOM 718 C C . PRO A 1 88 ? 9.235 -9.454 -16.091 1.00 77.50 88 PRO A C 1
ATOM 720 O O . PRO A 1 88 ? 9.001 -9.268 -14.896 1.00 77.50 88 PRO A O 1
ATOM 723 N N . VAL A 1 89 ? 8.277 -9.461 -17.018 1.00 77.62 89 VAL A N 1
ATOM 724 C CA . VAL A 1 89 ? 6.861 -9.235 -16.715 1.00 77.62 89 VAL A CA 1
ATOM 725 C C . VAL A 1 89 ? 6.300 -10.440 -15.961 1.00 77.62 89 VAL A C 1
ATOM 727 O O . VAL A 1 89 ? 6.343 -11.562 -16.458 1.00 77.62 89 VAL A O 1
ATOM 730 N N . ILE A 1 90 ? 5.763 -10.192 -14.765 1.00 86.75 90 ILE A N 1
ATOM 731 C CA . ILE A 1 90 ? 5.168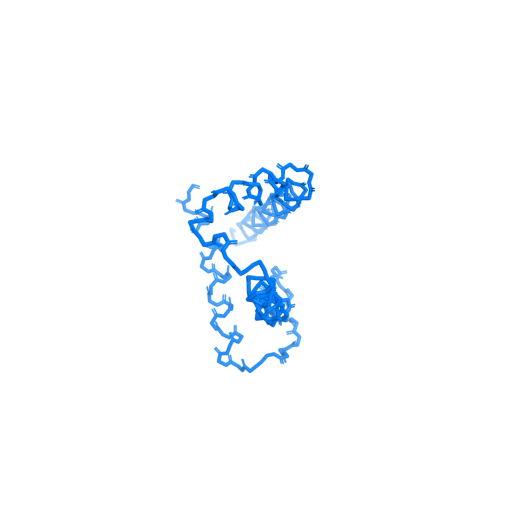 -11.216 -13.886 1.00 86.75 90 ILE A CA 1
ATOM 732 C C . ILE A 1 90 ? 3.644 -11.090 -13.762 1.00 86.75 90 ILE A C 1
ATOM 734 O O . ILE A 1 90 ? 2.973 -12.037 -13.361 1.00 86.75 90 ILE A O 1
ATOM 738 N N . LEU A 1 91 ? 3.090 -9.928 -14.118 1.00 87.44 91 LEU A N 1
ATOM 739 C CA . LEU A 1 91 ? 1.653 -9.675 -14.146 1.00 87.44 91 LEU A CA 1
ATOM 740 C C . LEU A 1 91 ? 1.054 -10.043 -15.507 1.00 87.44 91 LEU A C 1
ATOM 742 O O . LEU A 1 91 ? 1.731 -10.017 -16.534 1.00 87.44 91 LEU A O 1
ATOM 746 N N . ALA A 1 92 ? -0.253 -10.314 -15.532 1.00 90.00 92 ALA A N 1
ATOM 747 C CA . ALA A 1 92 ? -0.987 -10.459 -16.785 1.00 90.00 92 ALA A CA 1
ATOM 748 C C . ALA A 1 92 ? -0.779 -9.221 -17.675 1.00 90.00 92 ALA A C 1
ATOM 750 O O . ALA A 1 92 ? -0.855 -8.086 -17.194 1.00 90.00 92 ALA A O 1
ATOM 751 N N . SER A 1 93 ? -0.561 -9.426 -18.977 1.00 85.56 93 SER A N 1
ATOM 752 C CA . SER A 1 93 ? -0.144 -8.362 -19.904 1.00 85.56 93 SER A CA 1
ATOM 753 C C . SER A 1 93 ? -1.076 -7.145 -19.894 1.00 85.56 93 SER A C 1
ATOM 755 O O . SER A 1 93 ? -0.605 -6.011 -19.914 1.00 85.56 93 SER A O 1
ATOM 757 N N . SER A 1 94 ? -2.392 -7.357 -19.782 1.00 89.00 94 SER A N 1
ATOM 758 C CA . SER A 1 94 ? -3.383 -6.273 -19.717 1.00 89.00 94 SER A CA 1
ATOM 759 C C . SER A 1 94 ? -3.311 -5.454 -18.423 1.00 89.00 94 SER A C 1
ATOM 761 O O . SER A 1 94 ? -3.624 -4.264 -18.433 1.00 89.00 94 SER A O 1
ATOM 763 N N . MET A 1 95 ? -2.892 -6.066 -17.312 1.00 89.56 95 MET A N 1
ATOM 764 C CA . MET A 1 95 ? -2.685 -5.373 -16.042 1.00 89.56 95 MET A CA 1
ATOM 765 C C . MET A 1 95 ? -1.379 -4.581 -16.073 1.00 89.56 95 MET A C 1
ATOM 767 O O . MET A 1 95 ? -1.392 -3.383 -15.793 1.00 89.56 95 MET A O 1
ATOM 771 N N . GLN A 1 96 ? -0.283 -5.220 -16.499 1.00 89.75 96 GLN A N 1
ATOM 772 C CA . GLN A 1 96 ? 1.024 -4.570 -16.614 1.00 89.75 96 GLN A CA 1
ATOM 773 C C . GLN A 1 96 ? 0.961 -3.356 -17.547 1.00 89.75 96 GLN A C 1
ATOM 775 O O . GLN A 1 96 ? 1.449 -2.292 -17.192 1.00 89.75 96 GLN A O 1
ATOM 780 N N . GLN A 1 97 ? 0.295 -3.470 -18.701 1.00 87.50 97 GLN A N 1
ATOM 781 C CA . GLN A 1 97 ? 0.150 -2.359 -19.644 1.00 87.50 97 GLN A CA 1
ATOM 782 C C . GLN A 1 97 ? -0.551 -1.145 -19.018 1.00 87.50 97 GLN A C 1
ATOM 784 O O . GLN A 1 97 ? -0.126 -0.010 -19.234 1.00 87.50 97 GLN A O 1
ATOM 789 N N . ARG A 1 98 ? -1.616 -1.362 -18.233 1.00 88.12 98 ARG A N 1
ATOM 790 C CA . ARG A 1 98 ? -2.338 -0.266 -17.569 1.00 88.12 98 ARG A CA 1
ATOM 791 C C . ARG A 1 98 ? -1.508 0.384 -16.467 1.00 88.12 98 ARG A C 1
ATOM 793 O O . ARG A 1 98 ? -1.497 1.610 -16.383 1.00 88.12 98 ARG A O 1
ATOM 800 N N . LEU A 1 99 ? -0.801 -0.415 -15.666 1.00 86.38 99 LEU A N 1
ATOM 801 C CA . LEU A 1 99 ? 0.109 0.095 -14.637 1.00 86.38 99 LEU A CA 1
ATOM 802 C C . LEU A 1 99 ? 1.255 0.896 -15.265 1.00 86.38 99 LEU A C 1
ATOM 804 O O . LEU A 1 99 ? 1.503 2.021 -14.849 1.00 86.38 99 LEU A O 1
ATOM 808 N N . THR A 1 100 ? 1.853 0.399 -16.349 1.00 85.31 100 THR A N 1
ATOM 809 C CA . THR A 1 100 ? 2.902 1.114 -17.086 1.00 85.31 100 THR A CA 1
ATOM 810 C C . THR A 1 100 ? 2.409 2.408 -17.703 1.00 85.31 100 THR A C 1
ATOM 812 O O . THR A 1 100 ? 3.070 3.431 -17.550 1.00 85.31 100 THR A O 1
ATOM 815 N N . HIS A 1 101 ? 1.224 2.417 -18.316 1.00 84.62 101 HIS A N 1
ATOM 816 C CA . HIS A 1 101 ? 0.626 3.659 -18.799 1.00 84.62 101 HIS A CA 1
ATOM 817 C C . HIS A 1 101 ? 0.435 4.669 -17.657 1.00 84.6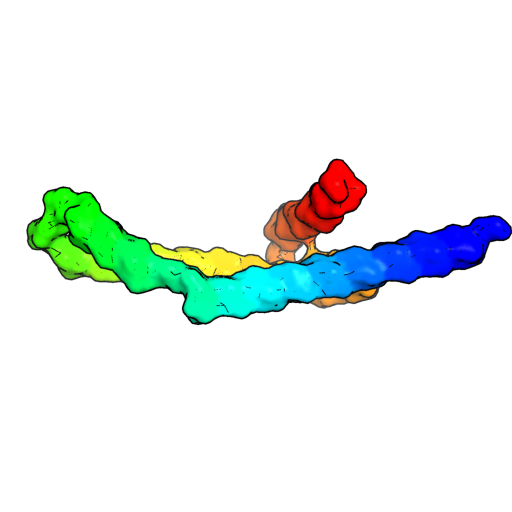2 101 HIS A C 1
ATOM 819 O O . HIS A 1 101 ? 0.832 5.823 -17.778 1.00 84.62 101 HIS A O 1
ATOM 825 N N . PHE A 1 102 ? -0.116 4.238 -16.521 1.00 82.31 102 PHE A N 1
ATOM 826 C CA . PHE A 1 102 ? -0.316 5.102 -15.358 1.00 82.31 102 PHE A CA 1
ATOM 827 C C . PHE A 1 102 ? 1.003 5.650 -14.784 1.00 82.31 102 PHE A C 1
ATOM 829 O O . PHE A 1 102 ? 1.107 6.847 -14.504 1.00 82.31 102 PHE A O 1
ATOM 836 N N . SER A 1 103 ? 2.021 4.801 -14.652 1.00 76.69 103 SER A N 1
ATOM 837 C CA . SER A 1 103 ? 3.352 5.169 -14.161 1.00 76.69 103 SER A CA 1
ATOM 838 C C . SER A 1 103 ? 4.062 6.139 -15.116 1.00 76.69 103 SER A C 1
ATOM 840 O O . SER A 1 103 ? 4.620 7.137 -14.664 1.00 76.69 103 SER A O 1
ATOM 842 N N . MET A 1 104 ? 3.964 5.928 -16.434 1.00 70.94 104 MET A N 1
ATOM 843 C CA . MET A 1 104 ? 4.530 6.834 -17.444 1.00 70.94 104 MET A CA 1
ATOM 844 C C . MET A 1 104 ? 3.798 8.181 -17.512 1.00 70.94 104 MET A C 1
ATOM 846 O O . MET A 1 104 ? 4.444 9.217 -17.649 1.00 70.94 104 MET A O 1
ATOM 850 N N . VAL A 1 105 ? 2.467 8.197 -17.366 1.00 65.31 105 VAL A N 1
ATOM 851 C CA . VAL A 1 105 ? 1.678 9.441 -17.320 1.00 65.31 105 VAL A CA 1
ATOM 852 C C . VAL A 1 105 ? 2.028 10.272 -16.085 1.00 65.31 105 VAL A C 1
ATOM 854 O O . VAL A 1 105 ? 2.153 11.488 -16.199 1.00 65.31 105 VAL A O 1
ATOM 857 N N . ARG A 1 106 ? 2.257 9.647 -14.919 1.00 56.09 106 ARG A N 1
ATOM 858 C CA . ARG A 1 106 ? 2.751 10.367 -13.730 1.00 56.09 106 ARG A CA 1
ATOM 859 C C . ARG A 1 106 ? 4.181 10.876 -13.896 1.00 56.09 106 ARG A C 1
ATOM 861 O O . ARG A 1 106 ? 4.466 11.972 -13.428 1.00 56.09 106 ARG A O 1
ATOM 868 N N . PHE A 1 107 ? 5.041 10.148 -14.606 1.00 51.62 107 PHE A N 1
ATOM 869 C CA . PHE A 1 107 ? 6.363 10.656 -14.980 1.00 51.62 107 PHE A CA 1
ATOM 870 C C . PHE A 1 107 ? 6.261 11.880 -15.904 1.00 51.62 107 PHE A C 1
ATOM 872 O O . PHE A 1 107 ? 6.919 12.874 -15.638 1.00 51.62 107 PHE A O 1
ATOM 879 N N . ILE A 1 108 ? 5.391 11.865 -16.923 1.00 47.28 108 ILE A N 1
ATOM 880 C CA . ILE A 1 108 ? 5.149 13.011 -17.825 1.00 47.28 108 ILE A CA 1
ATOM 881 C C . ILE A 1 108 ? 4.478 14.195 -17.106 1.00 47.28 108 ILE A C 1
ATOM 883 O O . ILE A 1 108 ? 4.800 15.342 -17.400 1.00 47.28 108 ILE A O 1
ATOM 887 N N . GLY A 1 109 ? 3.589 13.948 -16.141 1.00 38.91 109 GLY A N 1
ATOM 888 C CA . GLY A 1 109 ? 2.903 14.998 -15.377 1.00 38.91 109 GLY A CA 1
ATOM 889 C C . GLY A 1 109 ? 3.832 15.861 -14.516 1.00 38.91 109 GLY A C 1
ATOM 890 O O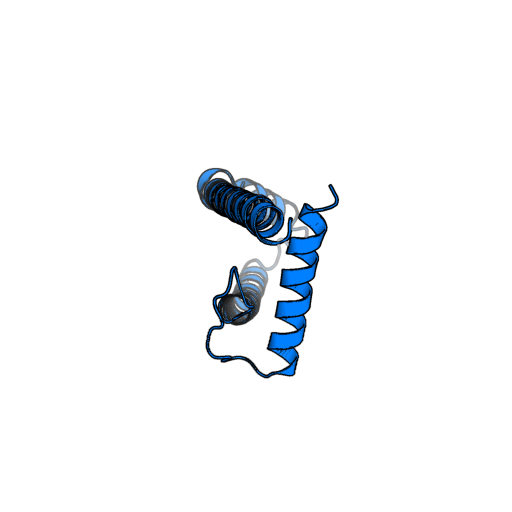 . GLY A 1 109 ? 3.538 17.033 -14.312 1.00 38.91 109 GLY A O 1
ATOM 891 N N . PHE A 1 110 ? 4.973 15.322 -14.077 1.00 42.53 110 PHE A N 1
ATOM 892 C CA . PHE A 1 110 ? 6.029 16.093 -13.407 1.00 42.53 110 PHE A CA 1
ATOM 893 C C . PHE A 1 110 ? 6.905 16.910 -14.377 1.00 42.53 110 PHE A C 1
ATOM 895 O O . PHE A 1 110 ? 7.593 17.819 -13.932 1.00 42.53 110 PHE A O 1
ATOM 902 N N . PHE A 1 111 ? 6.880 16.638 -15.690 1.00 39.16 111 PHE A N 1
ATOM 903 C CA . PHE A 1 111 ? 7.632 17.416 -16.692 1.00 39.16 111 PHE A CA 1
ATOM 904 C C . PHE A 1 111 ? 6.906 18.686 -17.169 1.00 39.16 111 PHE A C 1
ATOM 906 O O . PHE A 1 111 ? 7.519 19.501 -17.858 1.00 39.16 111 PHE A O 1
ATOM 913 N N . PHE A 1 112 ? 5.620 18.852 -16.839 1.00 34.50 112 PHE A N 1
ATOM 914 C CA . PHE A 1 112 ? 4.790 19.982 -17.287 1.00 34.50 112 PHE A CA 1
ATOM 915 C C . PHE A 1 112 ? 4.324 20.921 -16.160 1.00 34.50 112 PHE A C 1
ATOM 917 O O . PHE A 1 112 ? 3.542 21.832 -16.439 1.00 34.50 112 PHE A O 1
ATOM 924 N N . ALA A 1 113 ? 4.793 20.726 -14.924 1.00 35.69 113 ALA A N 1
ATOM 925 C CA . ALA A 1 113 ? 4.560 21.635 -13.799 1.00 35.69 113 ALA A CA 1
ATOM 926 C C . ALA A 1 113 ? 5.841 22.391 -13.427 1.00 35.69 113 ALA A C 1
ATOM 928 O O . ALA A 1 113 ? 6.925 21.771 -13.500 1.00 35.69 113 ALA A O 1
#

pLDDT: mean 76.21, std 16.07, range [34.5, 97.12]

Radius of gyration: 20.72 Å; chains: 1; bounding box: 50×33×52 Å

Secondary structure (DSSP, 8-state):
-HHHHHHHHHHHHHHHHHHHHHHHHHHHHHHHHT--HHHHHHHHHHH-S-TT-HHHHHHHHHHHHHHHHHHHHHHHT----BTTB-PPP-S-HHHHHHHHHHHHHHHHHTT--

Sequence (113 aa):
MGSEYEVVYGKKFLFFSEEALHMARDFATLCEKDFPVRHMAEYACKKSIWQEDIERRRIMIEHTKIVLKELVDIVNADRSPICGSQPPVILASSMQQRLTHFSMVRFIGFFFA

Foldseek 3Di:
DVPVVCVVVLVVLVVVVVVVVVVVVVVVVCCVPPNPVVVVVVVVVVVPPPPPPPPVVVVVVVVVVVVVVVVVVLLVLAQQDDPNDRDDRPDDPVSNVVSNVVVVVVVVVVVPD

InterPro domains:
  IPR004979 Transcription factor AP-2 [PTHR10812] (18-105)
  IPR013854 Transcription factor AP-2, C-terminal [PF03299] (16-105)

Organism: Ascaris lumbricoides (NCBI:txid6252)